Protein AF-A0A9P7JZF2-F1 (afdb_monomer_lite)

Secondary structure (DSSP, 8-state):
-------HHHHHHHHHHHHHHHHHTT--SPPP-PPP---SSSSHHHHHHHHHHHHHHHHTT---TTSS-SGGGSGGGS--SEEEEEESGGG-EEEEEE--HHHHHHHHHHHHHHHHHHHHHHHHTT-

Sequence (127 aa):
MDEEDCDDSKESQNIVQVVNNQQRDHVHHEAISVPSQRNPFINEGTYQQFSATLTEVIAEDITPCHCRLATDEWEGNEYPVFETISVGRRGSKGLHVSLGELIWFKRAKLRCQALVVLSYFLAAGRE

Structure (mmCIF, N/CA/C/O backbone):
data_AF-A0A9P7JZF2-F1
#
_entry.id   AF-A0A9P7JZF2-F1
#
loop_
_atom_site.group_PDB
_atom_site.id
_atom_site.type_symbol
_atom_site.label_atom_id
_atom_site.label_alt_id
_atom_site.label_comp_id
_atom_site.label_asym_id
_atom_site.label_entity_id
_atom_site.label_seq_id
_atom_site.pdbx_PDB_ins_code
_atom_site.Cartn_x
_atom_site.Cartn_y
_atom_site.Cartn_z
_atom_site.occupancy
_atom_site.B_iso_or_equiv
_atom_site.auth_seq_id
_atom_site.auth_comp_id
_atom_site.auth_asym_id
_atom_site.auth_atom_id
_atom_site.pdbx_PDB_model_num
ATOM 1 N N . MET A 1 1 ? 46.717 26.358 40.456 1.00 40.09 1 MET A N 1
ATOM 2 C CA . MET A 1 1 ? 46.127 25.956 39.166 1.00 40.09 1 MET A CA 1
ATOM 3 C C . MET A 1 1 ? 45.893 24.475 39.345 1.00 40.09 1 MET A C 1
ATOM 5 O O . MET A 1 1 ? 46.846 23.718 39.250 1.00 40.09 1 MET A O 1
ATOM 9 N N . ASP A 1 2 ? 44.701 24.124 39.815 1.00 45.62 2 ASP A N 1
ATOM 10 C CA . ASP A 1 2 ? 44.309 22.739 40.065 1.00 45.62 2 ASP A CA 1
ATOM 11 C C . ASP A 1 2 ? 43.615 22.261 38.789 1.00 45.62 2 ASP A C 1
ATOM 13 O O . ASP A 1 2 ? 42.571 22.792 38.413 1.00 45.62 2 ASP A O 1
ATOM 17 N N . GLU A 1 3 ? 44.270 21.363 38.056 1.00 55.12 3 GLU A N 1
ATOM 18 C CA . GLU A 1 3 ? 43.700 20.722 36.873 1.00 55.12 3 GLU A CA 1
ATOM 19 C C . GLU A 1 3 ? 42.787 19.583 37.342 1.00 55.12 3 GLU A C 1
ATOM 21 O O . GLU A 1 3 ? 43.254 18.497 37.686 1.00 55.12 3 GLU A O 1
ATOM 26 N N . GLU A 1 4 ? 41.480 19.845 37.409 1.00 53.91 4 GLU A N 1
ATOM 27 C CA . GLU A 1 4 ? 40.478 18.780 37.459 1.00 53.91 4 GLU A CA 1
ATOM 28 C C . GLU A 1 4 ? 40.416 18.104 36.082 1.00 53.91 4 GLU A C 1
ATOM 30 O O . GLU A 1 4 ? 39.899 18.654 35.109 1.00 53.91 4 GLU A O 1
ATOM 35 N N . ASP A 1 5 ? 40.991 16.906 36.012 1.00 53.66 5 ASP A N 1
ATOM 36 C CA . ASP A 1 5 ? 40.905 15.978 34.888 1.00 53.66 5 ASP A CA 1
ATOM 37 C C . ASP A 1 5 ? 39.465 15.433 34.809 1.00 53.66 5 ASP A C 1
ATOM 39 O O . ASP A 1 5 ? 39.084 14.504 35.528 1.00 53.66 5 ASP A O 1
ATOM 43 N N . CYS A 1 6 ? 38.623 16.077 33.994 1.00 52.84 6 CYS A N 1
ATOM 44 C CA . CYS A 1 6 ? 37.272 15.614 33.678 1.00 52.84 6 CYS A CA 1
ATOM 45 C C . CYS A 1 6 ? 37.342 14.295 32.894 1.00 52.84 6 CYS A C 1
ATOM 47 O O . CYS A 1 6 ? 37.356 14.275 31.663 1.00 52.84 6 CYS A O 1
ATOM 49 N N . ASP A 1 7 ? 37.359 13.184 33.625 1.00 57.78 7 ASP A N 1
ATOM 50 C CA . ASP A 1 7 ? 37.326 11.813 33.115 1.00 57.78 7 ASP A CA 1
ATOM 51 C C . ASP A 1 7 ? 35.934 11.409 32.575 1.00 57.78 7 ASP A C 1
ATOM 53 O O . ASP A 1 7 ? 35.266 10.499 33.069 1.00 57.78 7 ASP A O 1
ATOM 57 N N . ASP A 1 8 ? 35.514 12.090 31.508 1.00 58.81 8 ASP A N 1
ATOM 58 C CA . ASP A 1 8 ? 34.303 11.849 30.697 1.00 58.81 8 ASP A CA 1
ATOM 59 C C . ASP A 1 8 ? 34.297 10.449 30.029 1.00 58.81 8 ASP A C 1
ATOM 61 O O . ASP A 1 8 ? 33.270 9.893 29.620 1.00 58.81 8 ASP A O 1
ATOM 65 N N . SER A 1 9 ? 35.474 9.816 29.961 1.00 56.88 9 SER A N 1
ATOM 66 C CA . SER A 1 9 ? 35.673 8.520 29.312 1.00 56.88 9 SER A CA 1
ATOM 67 C C . SER A 1 9 ? 35.084 7.346 30.106 1.00 56.88 9 SER A C 1
ATOM 69 O O . SER A 1 9 ? 34.539 6.405 29.515 1.00 56.88 9 SER A O 1
ATOM 71 N N . LYS A 1 10 ? 35.144 7.395 31.445 1.00 55.47 10 LYS A N 1
ATOM 72 C CA . LYS A 1 10 ? 34.635 6.323 32.318 1.00 55.47 10 LYS A CA 1
ATOM 73 C C . LYS A 1 10 ? 33.119 6.365 32.475 1.00 55.47 10 LYS A C 1
ATOM 75 O O . LYS A 1 10 ? 32.491 5.308 32.571 1.00 55.47 10 LYS A O 1
ATOM 80 N N . GLU A 1 11 ? 32.524 7.555 32.449 1.00 58.38 11 GLU A N 1
ATOM 81 C CA . GLU A 1 11 ? 31.069 7.735 32.509 1.00 58.38 11 GLU A CA 1
ATOM 82 C C . GLU A 1 11 ? 30.390 7.149 31.262 1.00 58.38 11 GLU A C 1
ATOM 84 O 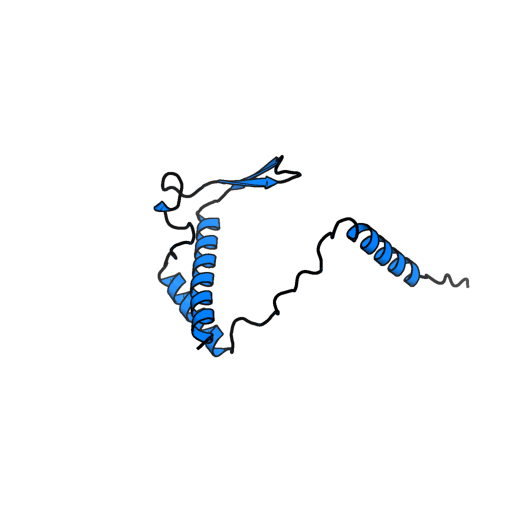O . GLU A 1 11 ? 29.453 6.353 31.365 1.00 58.38 11 GLU A O 1
ATOM 89 N N . SER A 1 12 ? 30.963 7.409 30.085 1.00 60.34 12 SER A N 1
ATOM 90 C CA . SER A 1 12 ? 30.503 6.851 28.809 1.00 60.34 12 SER A CA 1
ATOM 91 C C . SER A 1 12 ? 30.528 5.314 28.781 1.00 60.34 12 SER A C 1
ATOM 93 O O . SER A 1 12 ? 29.566 4.678 28.343 1.00 60.34 12 SER A O 1
ATOM 95 N N . GLN A 1 13 ? 31.595 4.684 29.287 1.00 60.78 13 GLN A N 1
ATOM 96 C CA . GLN A 1 13 ? 31.694 3.217 29.358 1.00 60.78 13 GLN A CA 1
ATOM 97 C C . GLN A 1 13 ? 30.684 2.603 30.339 1.00 60.78 13 GLN A C 1
ATOM 99 O O . GLN A 1 13 ? 30.147 1.521 30.077 1.00 60.78 13 GLN A O 1
ATOM 104 N N . ASN A 1 14 ? 30.389 3.303 31.437 1.00 71.69 14 ASN A N 1
ATOM 105 C CA . ASN A 1 14 ? 29.403 2.878 32.427 1.00 71.69 14 ASN A CA 1
ATOM 106 C C . ASN A 1 14 ? 27.986 2.863 31.831 1.00 71.69 14 ASN A C 1
ATOM 108 O O . ASN A 1 14 ? 27.272 1.869 31.960 1.00 71.69 14 ASN A O 1
ATOM 112 N N . ILE A 1 15 ? 27.619 3.901 31.071 1.00 70.88 15 ILE A N 1
ATOM 113 C CA . ILE A 1 15 ? 26.317 3.994 30.393 1.00 70.88 15 ILE A CA 1
ATOM 114 C C . ILE A 1 15 ? 26.127 2.838 29.402 1.00 70.88 15 ILE A C 1
ATOM 116 O O . ILE A 1 15 ? 25.082 2.186 29.408 1.00 70.88 15 ILE A O 1
ATOM 120 N N . VAL A 1 16 ? 27.143 2.519 28.590 1.00 73.88 16 VAL A N 1
ATOM 121 C CA . VAL A 1 16 ? 27.070 1.395 27.637 1.00 73.88 16 VAL A CA 1
ATOM 122 C C . VAL A 1 16 ? 26.879 0.055 28.353 1.00 73.88 16 VAL A C 1
ATOM 124 O O . VAL A 1 16 ? 26.108 -0.790 27.890 1.00 73.88 16 VAL A O 1
ATOM 127 N N . GLN A 1 17 ? 27.546 -0.159 29.490 1.00 73.44 17 GLN A N 1
ATOM 128 C CA . GLN A 1 17 ? 27.360 -1.373 30.288 1.00 73.44 17 GLN A CA 1
ATOM 129 C C . GLN A 1 17 ? 25.967 -1.451 30.919 1.00 73.44 17 GLN A C 1
ATOM 131 O O . GLN A 1 17 ? 25.354 -2.520 30.890 1.00 73.44 17 GLN A O 1
ATOM 136 N N . VAL A 1 18 ? 25.449 -0.338 31.444 1.00 75.19 18 VAL A N 1
ATOM 137 C CA . VAL A 1 18 ? 24.106 -0.266 32.037 1.00 75.19 18 VAL A CA 1
ATOM 138 C C . VAL A 1 18 ? 23.033 -0.550 30.984 1.00 75.19 18 VAL A C 1
ATOM 140 O O . VAL A 1 18 ? 22.173 -1.399 31.217 1.00 75.19 18 VAL A O 1
ATOM 143 N N . VAL A 1 19 ? 23.122 0.067 29.801 1.00 71.25 19 VAL A N 1
ATOM 144 C CA . VAL A 1 19 ? 22.187 -0.169 28.686 1.00 71.25 19 VAL A CA 1
ATOM 145 C C . VAL A 1 19 ? 22.246 -1.622 28.216 1.00 71.25 19 VAL A C 1
ATOM 147 O O . VAL A 1 19 ? 21.205 -2.263 28.079 1.00 71.25 19 VAL A O 1
ATOM 150 N N . ASN A 1 20 ? 23.445 -2.183 28.032 1.00 70.44 20 ASN A N 1
ATOM 151 C CA . ASN A 1 20 ? 23.595 -3.580 27.619 1.00 70.44 20 ASN A CA 1
ATOM 152 C C . ASN A 1 20 ? 23.008 -4.554 28.647 1.00 70.44 20 ASN A C 1
ATOM 154 O O . ASN A 1 20 ? 22.332 -5.510 28.271 1.00 70.44 20 ASN A O 1
ATOM 158 N N . ASN A 1 21 ? 23.242 -4.326 29.940 1.00 72.81 21 ASN A N 1
ATOM 159 C CA . ASN A 1 21 ? 22.697 -5.182 30.993 1.00 72.81 21 ASN A CA 1
ATOM 160 C C . ASN A 1 21 ? 21.168 -5.085 31.073 1.00 72.81 21 ASN A C 1
ATOM 162 O O . ASN A 1 21 ? 20.511 -6.110 31.199 1.00 72.81 21 ASN A O 1
ATOM 166 N N . GLN A 1 22 ? 20.596 -3.890 30.910 1.00 70.25 22 GLN A N 1
ATOM 167 C CA . GLN A 1 22 ? 19.142 -3.704 30.872 1.00 70.25 22 GLN A CA 1
ATOM 168 C C . GLN A 1 22 ? 18.488 -4.318 29.627 1.00 70.25 22 GLN A C 1
ATOM 170 O O . GLN A 1 22 ? 17.351 -4.782 29.694 1.00 70.25 22 GLN A O 1
ATOM 175 N N . GLN A 1 23 ? 19.172 -4.320 28.481 1.00 65.75 23 GLN A N 1
ATOM 176 C CA . GLN A 1 23 ? 18.633 -4.893 27.245 1.00 65.75 23 GLN A CA 1
ATOM 177 C C . GLN A 1 23 ? 18.745 -6.421 27.197 1.00 65.75 23 GLN A C 1
ATOM 179 O O . GLN A 1 23 ? 17.872 -7.066 26.620 1.00 65.75 23 GLN A O 1
ATOM 184 N N . ARG A 1 24 ? 19.759 -7.018 27.839 1.00 63.38 24 ARG A N 1
ATOM 185 C CA . ARG A 1 24 ? 19.948 -8.481 27.886 1.00 63.38 24 ARG A CA 1
ATOM 186 C C . ARG A 1 24 ? 18.747 -9.232 28.456 1.00 63.38 24 ARG A C 1
ATOM 188 O O . ARG A 1 24 ? 18.397 -10.279 27.923 1.00 63.38 24 ARG A O 1
ATOM 195 N N . ASP A 1 25 ? 18.088 -8.673 29.466 1.00 62.94 25 ASP A N 1
ATOM 196 C CA . ASP A 1 25 ? 16.905 -9.289 30.080 1.00 62.94 25 ASP A CA 1
ATOM 197 C C . ASP A 1 25 ? 15.647 -9.197 29.199 1.00 62.94 25 ASP A C 1
ATOM 199 O O . ASP A 1 25 ? 14.662 -9.879 29.465 1.00 62.94 25 ASP A O 1
ATOM 203 N N . HIS A 1 26 ? 15.664 -8.371 28.146 1.00 63.19 26 HIS A N 1
ATOM 204 C CA . HIS A 1 26 ? 14.505 -8.110 27.286 1.00 63.19 26 HIS A CA 1
ATOM 205 C C . HIS A 1 26 ? 14.672 -8.608 25.841 1.00 63.19 26 HIS A C 1
ATOM 207 O O . HIS A 1 26 ? 13.688 -8.680 25.103 1.00 63.19 26 HIS A O 1
ATOM 213 N N . VAL A 1 27 ? 15.888 -8.970 25.420 1.00 63.66 27 VAL A N 1
ATOM 214 C CA . VAL A 1 27 ? 16.187 -9.480 24.073 1.00 63.66 27 VAL A CA 1
ATOM 215 C C . VAL A 1 27 ? 16.428 -10.989 24.152 1.00 63.66 27 VAL A C 1
ATOM 217 O O . VAL A 1 27 ? 17.550 -11.459 24.299 1.00 63.66 27 VAL A O 1
ATOM 220 N N . HIS A 1 28 ? 15.345 -11.764 24.074 1.00 66.81 28 HIS A N 1
ATOM 221 C CA . HIS A 1 28 ? 15.382 -13.232 24.169 1.00 66.81 28 HIS A CA 1
ATOM 222 C C . HIS A 1 28 ? 15.537 -13.956 22.824 1.00 66.81 28 HIS A C 1
ATOM 224 O O . HIS A 1 28 ? 15.449 -15.183 22.786 1.00 66.81 28 HIS A O 1
ATOM 230 N N . HIS A 1 29 ? 15.714 -13.235 21.717 1.00 70.56 29 HIS A N 1
ATOM 231 C CA . HIS A 1 29 ? 15.850 -13.849 20.401 1.00 70.56 29 HIS A CA 1
ATOM 232 C C . HIS A 1 29 ? 17.281 -13.716 19.879 1.00 70.56 29 HIS A C 1
ATOM 234 O O . HIS A 1 29 ? 17.942 -12.695 20.074 1.00 70.56 29 HIS A O 1
ATOM 240 N N . GLU A 1 30 ? 17.744 -14.751 19.180 1.00 72.31 30 GLU A N 1
ATOM 241 C CA . GLU A 1 30 ? 18.940 -14.670 18.346 1.00 72.31 30 GLU A CA 1
ATOM 242 C C . GLU A 1 30 ? 18.803 -13.490 17.370 1.00 72.31 30 GLU A C 1
ATOM 244 O O . GLU A 1 30 ? 17.686 -13.105 17.000 1.00 72.31 30 GLU A O 1
ATOM 249 N N . ALA A 1 31 ? 19.920 -12.865 16.992 1.00 75.94 31 ALA A N 1
ATOM 250 C CA . ALA A 1 31 ? 19.896 -11.750 16.053 1.00 75.94 31 ALA A CA 1
ATOM 251 C C . ALA A 1 31 ? 19.135 -12.165 14.784 1.00 75.94 31 ALA A C 1
ATOM 253 O O . ALA A 1 31 ? 19.521 -13.104 14.089 1.00 75.94 31 ALA A O 1
ATOM 254 N N . ILE A 1 32 ? 18.028 -11.477 14.496 1.00 74.94 32 ILE A N 1
ATOM 255 C CA . ILE A 1 32 ? 17.240 -11.753 13.297 1.00 74.94 32 ILE A CA 1
ATOM 256 C C . ILE A 1 32 ? 18.105 -11.353 12.106 1.00 74.94 32 ILE A C 1
ATOM 258 O O . ILE A 1 32 ? 18.585 -10.220 12.045 1.00 74.94 32 ILE A O 1
ATOM 262 N N . SER A 1 33 ? 18.307 -12.284 11.171 1.00 78.00 33 SER A N 1
ATOM 263 C CA . SER A 1 33 ? 18.999 -11.996 9.917 1.00 78.00 33 SER A CA 1
ATOM 264 C C . SER A 1 33 ? 18.291 -10.836 9.229 1.00 78.00 33 SER A C 1
ATOM 266 O O . SER A 1 33 ? 17.139 -10.953 8.803 1.00 78.00 33 SER A O 1
ATOM 268 N N . VAL A 1 34 ? 18.962 -9.686 9.187 1.00 76.06 34 VAL A N 1
ATOM 269 C CA . VAL A 1 34 ? 18.423 -8.502 8.532 1.00 76.06 34 VAL A CA 1
ATOM 270 C C . VAL A 1 34 ? 18.402 -8.808 7.037 1.00 76.06 34 VAL A C 1
ATOM 272 O O . VAL A 1 34 ? 19.451 -9.161 6.486 1.00 76.06 34 VAL A O 1
ATOM 275 N N . PRO A 1 35 ? 17.247 -8.690 6.359 1.00 73.50 35 PRO A N 1
ATOM 276 C CA . PRO A 1 35 ? 17.207 -8.786 4.910 1.00 73.50 35 PRO A CA 1
ATOM 277 C C . PRO A 1 35 ? 18.251 -7.843 4.319 1.00 73.50 35 PRO A C 1
ATOM 279 O O . PRO A 1 35 ? 18.368 -6.697 4.758 1.00 73.50 35 PRO A O 1
ATOM 282 N N . SER A 1 36 ? 19.022 -8.312 3.336 1.00 72.00 36 SER A N 1
ATOM 283 C CA . SER A 1 36 ? 19.979 -7.449 2.646 1.00 72.00 36 SER A CA 1
ATOM 284 C C . SER A 1 36 ? 19.253 -6.176 2.205 1.00 72.00 36 SER A C 1
ATOM 286 O O . SER A 1 36 ? 18.233 -6.290 1.523 1.00 72.00 36 SER A O 1
ATOM 288 N N . GLN A 1 37 ? 19.754 -4.992 2.580 1.00 65.06 37 GLN A N 1
ATOM 289 C CA . GLN A 1 37 ? 19.225 -3.675 2.180 1.00 65.06 37 GLN A CA 1
ATOM 290 C C . GLN A 1 37 ? 19.449 -3.409 0.681 1.00 65.06 37 GLN A C 1
ATOM 292 O O . GLN A 1 37 ? 19.942 -2.361 0.269 1.00 65.06 37 GLN A O 1
ATOM 297 N N . ARG A 1 38 ? 19.159 -4.393 -0.164 1.00 75.75 38 ARG A N 1
ATOM 298 C CA . ARG A 1 38 ? 19.342 -4.284 -1.595 1.00 75.75 38 ARG A CA 1
ATOM 299 C C . ARG A 1 38 ? 18.142 -3.541 -2.152 1.00 75.75 38 ARG A C 1
ATOM 301 O O . ARG A 1 38 ? 16.999 -3.899 -1.873 1.00 75.75 38 ARG A O 1
ATOM 308 N N . ASN A 1 39 ? 18.429 -2.501 -2.924 1.00 83.38 39 ASN A N 1
ATOM 30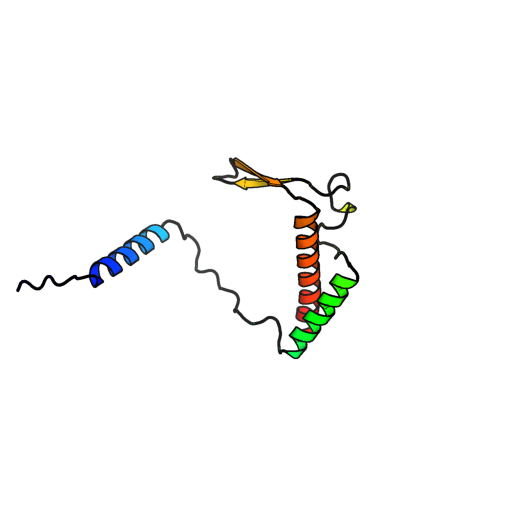9 C CA . ASN A 1 39 ? 17.420 -1.821 -3.716 1.00 83.38 39 ASN A CA 1
ATOM 310 C C . ASN A 1 39 ? 16.644 -2.880 -4.535 1.00 83.38 39 ASN A C 1
ATOM 312 O O . ASN A 1 39 ? 17.294 -3.696 -5.198 1.00 83.38 39 ASN A O 1
ATOM 316 N N . PRO A 1 40 ? 15.297 -2.917 -4.469 1.00 83.81 40 PRO A N 1
ATOM 317 C CA . PRO A 1 40 ? 14.502 -3.873 -5.239 1.00 83.81 40 PRO A CA 1
ATOM 318 C C . PRO A 1 40 ? 14.614 -3.664 -6.757 1.00 83.81 40 PRO A C 1
ATOM 320 O O . PRO A 1 40 ? 14.279 -4.567 -7.519 1.00 83.81 40 PRO A O 1
ATOM 323 N N . PHE A 1 41 ? 15.092 -2.501 -7.205 1.00 87.75 41 PHE A N 1
ATOM 324 C CA . PHE A 1 41 ? 15.310 -2.193 -8.613 1.00 87.75 41 PHE A CA 1
ATOM 325 C C . PHE A 1 41 ? 16.743 -2.537 -9.030 1.00 87.75 41 PHE A C 1
ATOM 327 O O . PHE A 1 41 ? 17.713 -2.120 -8.397 1.00 87.75 41 PHE A O 1
ATOM 334 N N . ILE A 1 42 ? 16.871 -3.288 -10.128 1.00 85.31 42 ILE A N 1
ATOM 335 C CA . ILE A 1 42 ? 18.163 -3.731 -10.681 1.00 85.31 42 ILE A CA 1
ATOM 336 C C . ILE A 1 42 ? 18.974 -2.532 -11.194 1.00 85.31 42 ILE A C 1
ATOM 338 O O . ILE A 1 42 ? 20.196 -2.495 -11.063 1.00 85.31 42 ILE A O 1
ATOM 342 N N . ASN A 1 43 ? 18.289 -1.554 -11.785 1.00 89.19 43 ASN A N 1
ATOM 343 C CA . ASN A 1 43 ? 18.862 -0.321 -12.306 1.00 89.19 43 ASN A CA 1
ATOM 344 C C . ASN A 1 43 ? 17.813 0.804 -12.304 1.00 89.19 43 ASN A C 1
ATOM 346 O O . ASN A 1 43 ? 16.631 0.580 -12.030 1.00 89.19 43 ASN A O 1
ATOM 350 N N . GLU A 1 44 ? 18.258 2.012 -12.651 1.00 91.38 44 GLU A N 1
ATOM 351 C CA . GLU A 1 44 ? 17.403 3.199 -12.743 1.00 91.38 44 GLU A CA 1
ATOM 352 C C . GLU A 1 44 ? 16.259 3.030 -13.756 1.00 91.38 44 GLU A C 1
ATOM 354 O O . GLU A 1 44 ? 15.149 3.489 -13.515 1.00 91.38 44 GLU A O 1
ATOM 359 N N . GLY A 1 45 ? 16.482 2.311 -14.860 1.00 91.69 45 GLY A N 1
ATOM 360 C CA . GLY A 1 45 ? 15.446 2.055 -15.864 1.00 91.69 45 GLY A CA 1
ATOM 361 C C . GLY A 1 45 ? 14.250 1.291 -15.293 1.00 91.69 45 GLY A C 1
ATOM 362 O O . GLY A 1 45 ? 13.107 1.683 -15.514 1.00 91.69 45 GLY A O 1
ATOM 363 N N . THR A 1 46 ? 14.498 0.246 -14.498 1.00 90.38 46 THR A N 1
ATOM 364 C CA . THR A 1 46 ? 13.434 -0.521 -13.828 1.00 90.38 46 THR A CA 1
ATOM 365 C C . THR A 1 46 ? 12.691 0.327 -12.796 1.00 90.38 46 THR A C 1
ATOM 367 O O . THR A 1 46 ? 11.473 0.214 -12.671 1.00 90.38 46 THR A O 1
ATOM 370 N N . TYR A 1 47 ? 13.396 1.212 -12.085 1.00 92.69 47 TYR A N 1
ATOM 371 C CA . TYR A 1 47 ? 12.757 2.157 -11.169 1.00 92.69 47 TYR A CA 1
ATOM 372 C C . TYR A 1 47 ? 11.840 3.143 -11.908 1.00 92.69 47 TYR A C 1
ATOM 374 O O . TYR A 1 47 ? 10.700 3.353 -11.495 1.00 92.69 47 TYR A O 1
ATOM 382 N N . GLN A 1 48 ? 12.297 3.701 -13.032 1.00 95.25 48 GLN A N 1
ATOM 383 C CA . GLN A 1 48 ? 11.493 4.611 -13.851 1.00 95.25 48 GLN A CA 1
ATOM 384 C C . GLN A 1 48 ? 10.249 3.918 -14.418 1.00 95.25 48 GLN A C 1
ATOM 386 O O . GLN A 1 48 ? 9.160 4.487 -14.381 1.00 95.25 48 GLN A O 1
ATOM 391 N N . GLN A 1 49 ? 10.380 2.666 -14.867 1.00 93.94 49 GLN A N 1
ATOM 392 C CA . GLN A 1 49 ? 9.240 1.864 -15.317 1.00 93.94 49 GLN A CA 1
ATOM 393 C C . GLN A 1 49 ? 8.233 1.608 -14.188 1.00 93.94 49 GLN A C 1
ATOM 395 O O . GLN A 1 49 ? 7.033 1.784 -14.396 1.00 93.94 49 GLN A O 1
ATOM 400 N N . PHE A 1 50 ? 8.702 1.250 -12.988 1.00 95.06 50 PHE A N 1
ATOM 401 C CA . PHE A 1 50 ? 7.849 1.113 -11.8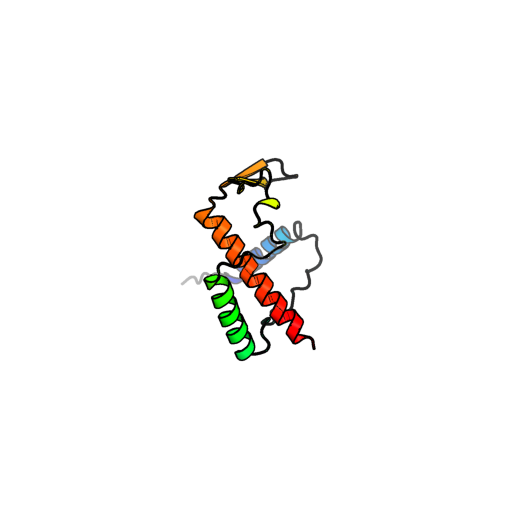06 1.00 95.06 50 PHE A CA 1
ATOM 402 C C . PHE A 1 50 ? 7.110 2.417 -11.489 1.00 95.06 50 PHE A C 1
ATOM 404 O O . PHE A 1 50 ? 5.897 2.403 -11.295 1.00 95.06 50 PHE A O 1
ATOM 411 N N . SER A 1 51 ? 7.829 3.541 -11.471 1.00 96.06 51 SER A N 1
ATOM 412 C CA . SER A 1 51 ? 7.273 4.860 -11.156 1.00 96.06 51 SER A CA 1
ATOM 413 C C . SER A 1 51 ? 6.205 5.289 -12.169 1.00 96.06 51 SER A C 1
ATOM 415 O O . SER A 1 51 ? 5.125 5.741 -11.782 1.00 96.06 51 SER A O 1
ATOM 417 N N . ALA A 1 52 ? 6.467 5.087 -13.465 1.00 96.81 52 ALA A N 1
ATOM 418 C CA . ALA A 1 52 ? 5.512 5.366 -14.535 1.00 96.81 52 ALA A CA 1
ATOM 419 C C . ALA A 1 52 ? 4.259 4.486 -14.417 1.00 96.81 52 ALA A C 1
ATOM 421 O O . ALA A 1 52 ? 3.148 5.007 -14.369 1.00 96.81 52 ALA A O 1
ATOM 422 N N . THR A 1 53 ? 4.443 3.174 -14.246 1.00 96.44 53 THR A N 1
ATOM 423 C CA . THR A 1 53 ? 3.330 2.220 -14.098 1.00 96.44 53 THR A CA 1
ATOM 424 C C . THR A 1 53 ? 2.486 2.539 -12.862 1.00 96.44 53 THR A C 1
ATOM 426 O O . THR A 1 53 ? 1.262 2.538 -12.922 1.00 96.44 53 THR A O 1
ATOM 429 N N . LEU A 1 54 ? 3.118 2.855 -11.726 1.00 96.81 54 LEU A N 1
ATOM 430 C CA . LEU A 1 54 ? 2.399 3.251 -10.517 1.00 96.81 54 LEU A CA 1
ATOM 431 C C . LEU A 1 54 ? 1.605 4.545 -10.739 1.00 96.81 54 LEU A C 1
ATOM 433 O O . LEU A 1 54 ? 0.474 4.652 -10.272 1.00 96.81 54 LEU A O 1
ATOM 437 N N . THR A 1 55 ? 2.169 5.510 -11.465 1.00 97.75 55 THR A N 1
ATOM 438 C CA . THR A 1 55 ? 1.474 6.759 -11.804 1.00 97.75 55 THR A CA 1
ATOM 439 C C . THR A 1 55 ? 0.225 6.493 -12.646 1.00 97.75 55 THR A C 1
ATOM 441 O O . THR A 1 55 ? -0.825 7.062 -12.356 1.00 97.75 55 THR A O 1
ATOM 444 N N . GLU A 1 56 ? 0.309 5.598 -13.631 1.00 97.56 56 GLU A N 1
ATOM 445 C CA . GLU A 1 56 ? -0.834 5.172 -14.452 1.00 97.56 56 GLU A CA 1
ATOM 446 C C . GLU A 1 56 ? -1.909 4.476 -13.605 1.00 97.56 56 GLU A C 1
ATOM 448 O O . GLU A 1 56 ? -3.068 4.880 -13.629 1.00 97.56 56 GLU A O 1
ATOM 453 N N . VAL A 1 57 ? -1.521 3.516 -12.760 1.00 96.19 57 VAL A N 1
ATOM 454 C CA . VAL A 1 57 ? -2.433 2.798 -11.848 1.00 96.19 57 VAL A CA 1
ATOM 455 C C . VAL A 1 57 ? -3.164 3.751 -10.893 1.00 96.19 57 VAL A C 1
ATOM 457 O O . VAL A 1 57 ? -4.350 3.562 -10.608 1.00 96.19 57 VAL A O 1
ATOM 460 N N . ILE A 1 58 ? -2.469 4.777 -10.389 1.00 96.19 58 ILE A N 1
ATOM 461 C CA . ILE A 1 58 ? -3.066 5.824 -9.550 1.00 96.19 58 ILE A CA 1
ATOM 462 C C . ILE A 1 58 ? -4.042 6.674 -10.368 1.00 96.19 58 ILE A C 1
ATOM 464 O O . ILE A 1 58 ? -5.140 6.956 -9.891 1.00 96.19 58 ILE A O 1
ATOM 468 N N . ALA A 1 59 ? -3.656 7.087 -11.578 1.00 96.81 59 ALA A N 1
ATOM 469 C CA . ALA A 1 59 ? -4.478 7.929 -12.446 1.00 96.81 59 ALA A CA 1
ATOM 470 C C . ALA A 1 59 ? -5.768 7.227 -12.900 1.00 96.81 59 ALA A C 1
ATOM 472 O O . ALA A 1 59 ? -6.813 7.867 -12.992 1.00 96.81 59 ALA A O 1
ATOM 473 N N . GLU A 1 60 ? -5.706 5.916 -13.128 1.00 96.25 60 GLU A N 1
ATOM 474 C CA . GLU A 1 60 ? -6.856 5.075 -13.476 1.00 96.25 60 GLU A CA 1
ATOM 475 C C . GLU A 1 60 ? -7.715 4.676 -12.262 1.00 96.25 60 GLU A C 1
ATOM 477 O O . GLU A 1 60 ? -8.728 3.997 -12.413 1.00 96.25 60 GLU A O 1
ATOM 482 N N . ASP A 1 61 ? -7.328 5.097 -11.053 1.00 93.12 61 ASP A N 1
ATOM 483 C CA . ASP A 1 61 ? -8.005 4.787 -9.792 1.00 93.12 61 ASP A CA 1
ATOM 484 C C . ASP A 1 61 ? -8.252 3.276 -9.585 1.00 93.12 61 ASP A C 1
ATOM 486 O O . ASP A 1 61 ? -9.246 2.852 -8.991 1.00 93.12 61 ASP A O 1
ATOM 490 N N . ILE A 1 62 ? -7.318 2.431 -10.033 1.00 91.25 62 ILE A N 1
ATOM 491 C CA . ILE A 1 62 ? -7.445 0.971 -9.930 1.00 91.25 62 ILE A CA 1
ATOM 492 C C . ILE A 1 62 ? -7.431 0.552 -8.458 1.00 91.25 62 ILE A C 1
ATOM 494 O O . ILE A 1 62 ? -6.492 0.867 -7.726 1.00 91.25 62 ILE A O 1
ATOM 498 N N . THR A 1 63 ? -8.435 -0.203 -8.013 1.00 90.12 63 THR A N 1
ATOM 499 C CA . THR A 1 63 ? -8.442 -0.834 -6.683 1.00 90.12 63 THR A CA 1
ATOM 500 C C . THR A 1 63 ? -7.901 -2.260 -6.792 1.00 90.12 63 THR A C 1
ATOM 502 O O . THR A 1 63 ? -8.552 -3.101 -7.413 1.00 90.12 63 THR A O 1
ATOM 505 N N . PRO A 1 64 ? -6.730 -2.567 -6.207 1.00 89.19 64 PRO A N 1
ATOM 506 C CA . PRO A 1 64 ? -6.180 -3.916 -6.264 1.00 89.19 64 PRO A CA 1
ATOM 507 C C . PRO A 1 64 ? -7.038 -4.919 -5.485 1.00 89.19 64 PRO A C 1
ATOM 509 O O . PRO A 1 64 ? -7.485 -4.631 -4.372 1.00 89.19 64 PRO A O 1
ATOM 512 N N . CYS A 1 65 ? -7.226 -6.113 -6.049 1.00 85.06 65 CYS A N 1
ATOM 513 C CA . CYS A 1 65 ? -7.897 -7.221 -5.374 1.00 85.06 65 CYS A CA 1
ATOM 514 C C . CYS A 1 65 ? -7.032 -7.819 -4.250 1.00 85.06 65 CYS A C 1
ATOM 516 O O . CYS A 1 65 ? -5.819 -7.601 -4.186 1.00 85.06 65 CYS A O 1
ATOM 518 N N . HIS A 1 66 ? -7.670 -8.582 -3.356 1.00 82.00 66 HIS A N 1
ATOM 519 C CA . HIS A 1 66 ? -7.019 -9.301 -2.249 1.00 82.00 66 HIS A CA 1
ATOM 520 C C . HIS A 1 66 ? -6.285 -8.395 -1.247 1.00 82.00 66 HIS A C 1
ATOM 522 O O . HIS A 1 66 ? -5.395 -8.837 -0.518 1.00 82.00 66 HIS A O 1
ATOM 528 N N . CYS A 1 67 ? -6.665 -7.119 -1.210 1.00 85.12 67 CYS A N 1
ATOM 529 C CA . CYS A 1 67 ? -6.082 -6.102 -0.346 1.00 85.12 67 CYS A CA 1
ATOM 530 C C . CYS A 1 67 ? -7.019 -5.669 0.790 1.00 85.12 67 CYS A C 1
ATOM 532 O O . CYS A 1 67 ? -6.647 -4.783 1.558 1.00 85.12 67 CYS A O 1
ATOM 534 N N . ARG A 1 68 ? -8.206 -6.285 0.922 1.00 85.75 68 ARG A N 1
ATOM 535 C CA . ARG A 1 68 ? -9.257 -5.872 1.872 1.00 85.75 68 ARG A CA 1
ATOM 536 C C . ARG A 1 68 ? -9.714 -4.429 1.648 1.00 85.75 68 ARG A C 1
ATOM 538 O O . ARG A 1 68 ? -9.968 -3.686 2.595 1.00 85.75 68 ARG A O 1
ATOM 545 N N . LEU A 1 69 ? -9.773 -4.034 0.381 1.00 86.50 69 LEU A N 1
ATOM 546 C CA . LEU A 1 69 ? -10.158 -2.693 -0.069 1.00 86.50 69 LEU A CA 1
ATOM 547 C C . LEU A 1 69 ? -11.463 -2.694 -0.862 1.00 86.50 69 LEU A C 1
ATOM 549 O O . LEU A 1 69 ? -11.975 -1.617 -1.160 1.00 86.50 69 LEU A O 1
ATOM 553 N N . ALA A 1 70 ? -11.965 -3.869 -1.240 1.00 84.44 70 ALA A N 1
ATOM 554 C CA . ALA A 1 70 ? -13.236 -3.982 -1.922 1.00 84.44 70 ALA A CA 1
ATOM 555 C C . ALA A 1 70 ? -14.383 -4.022 -0.903 1.00 84.44 70 ALA A C 1
ATOM 557 O O . ALA A 1 70 ? -14.224 -4.500 0.221 1.00 84.44 70 ALA A O 1
ATOM 558 N N . THR A 1 71 ? -15.540 -3.490 -1.293 1.00 82.88 71 THR A N 1
AT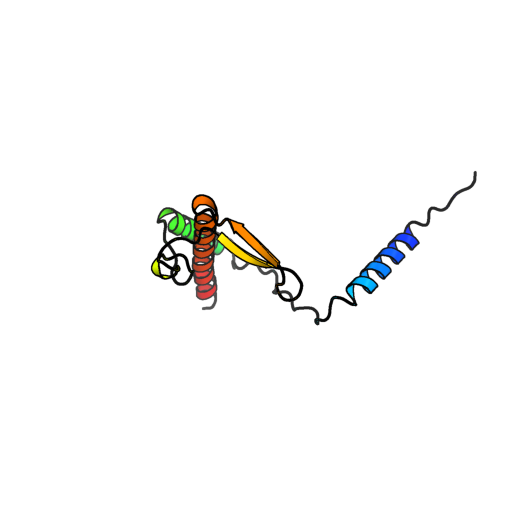OM 559 C CA . THR A 1 71 ? -16.705 -3.374 -0.408 1.00 82.88 71 THR A CA 1
ATOM 560 C C . THR A 1 71 ? -17.204 -4.734 0.067 1.00 82.88 71 THR A C 1
ATOM 562 O O . THR A 1 71 ? -17.613 -4.856 1.211 1.00 82.88 71 THR A O 1
ATOM 565 N N . ASP A 1 72 ? -17.107 -5.769 -0.763 1.00 82.50 72 ASP A N 1
ATOM 566 C CA . ASP A 1 72 ? -17.463 -7.152 -0.432 1.00 82.50 72 ASP A CA 1
ATOM 567 C C . ASP A 1 72 ? -16.495 -7.824 0.560 1.00 82.50 72 ASP A C 1
ATOM 569 O O . ASP A 1 72 ? -16.827 -8.849 1.154 1.00 82.50 72 ASP A O 1
ATOM 573 N N . GLU A 1 73 ? -15.311 -7.244 0.779 1.00 82.06 73 GLU A N 1
ATOM 574 C CA . GLU A 1 73 ? -14.349 -7.695 1.792 1.00 82.06 73 GLU A CA 1
ATOM 575 C C . GLU A 1 73 ? -14.605 -7.061 3.176 1.00 82.06 73 GLU A C 1
ATOM 577 O O . GLU A 1 73 ? -13.930 -7.417 4.155 1.00 82.06 73 GLU A O 1
ATOM 582 N N . TRP A 1 74 ? -15.550 -6.116 3.271 1.00 86.69 74 TRP A N 1
ATOM 583 C CA . TRP A 1 74 ? -15.889 -5.401 4.501 1.00 86.69 74 TRP A CA 1
ATOM 584 C C . TRP A 1 74 ? -17.149 -5.947 5.169 1.00 86.69 74 TRP A C 1
ATOM 586 O O . TRP A 1 74 ? -18.114 -6.361 4.529 1.00 86.69 74 TRP A O 1
ATOM 596 N N . GLU A 1 75 ? -17.155 -5.923 6.501 1.00 82.81 75 GLU A N 1
ATOM 597 C CA . GLU A 1 75 ? -18.328 -6.315 7.275 1.00 82.81 75 GLU A CA 1
ATOM 598 C C . GLU A 1 75 ? -19.481 -5.340 6.999 1.00 82.81 75 GLU A C 1
ATOM 600 O O . GLU A 1 75 ? -19.327 -4.127 7.117 1.00 82.81 75 GLU A O 1
ATOM 605 N N . GLY A 1 76 ? -20.634 -5.867 6.582 1.00 85.12 76 GLY A N 1
ATOM 606 C CA . GLY A 1 76 ? -21.791 -5.042 6.224 1.00 85.12 76 GLY A CA 1
ATOM 607 C C . GLY A 1 76 ? -21.658 -4.278 4.901 1.00 85.12 76 GLY A C 1
ATOM 608 O O . GLY A 1 76 ? -22.526 -3.465 4.605 1.00 85.12 76 GLY A O 1
ATOM 609 N N . ASN A 1 77 ? -20.631 -4.559 4.089 1.00 85.69 77 ASN A N 1
ATOM 610 C CA . ASN A 1 77 ? -20.328 -3.863 2.833 1.00 85.69 77 ASN A CA 1
ATOM 611 C C . ASN A 1 77 ? -20.021 -2.359 2.979 1.00 85.69 77 ASN A C 1
ATOM 613 O O . ASN A 1 77 ? -20.149 -1.602 2.015 1.00 85.69 77 ASN A O 1
ATOM 617 N N . GLU A 1 78 ? -19.602 -1.923 4.169 1.00 84.81 78 GLU A N 1
ATOM 618 C CA . GLU A 1 78 ? -19.301 -0.523 4.479 1.00 84.81 78 GLU A CA 1
ATOM 619 C C . GLU A 1 78 ? -17.871 -0.363 4.999 1.00 84.81 78 GLU A C 1
ATOM 621 O O . GLU A 1 78 ? -17.319 -1.250 5.651 1.00 84.81 78 GLU A O 1
ATOM 626 N N . TYR A 1 79 ? -17.250 0.782 4.707 1.00 86.06 79 TYR A N 1
ATOM 627 C CA . TYR A 1 79 ? -15.883 1.046 5.142 1.00 86.06 79 TYR A CA 1
ATOM 628 C C . TYR A 1 79 ? -15.813 1.131 6.679 1.00 86.06 79 TYR A C 1
ATOM 630 O O . TYR A 1 79 ? -16.588 1.876 7.288 1.00 86.06 79 TYR A O 1
ATOM 638 N N . PRO A 1 80 ? -14.877 0.422 7.340 1.00 87.12 80 PRO A N 1
ATOM 639 C CA . PRO A 1 80 ? -14.773 0.452 8.792 1.00 87.12 80 PRO A CA 1
ATOM 640 C C . PRO A 1 80 ? -14.350 1.843 9.271 1.00 87.12 80 PRO A C 1
ATOM 642 O O . PRO A 1 80 ? -13.307 2.358 8.884 1.00 87.12 80 PRO A O 1
ATOM 645 N N . VAL A 1 81 ? -15.142 2.444 10.160 1.00 87.44 81 VAL A N 1
ATOM 646 C CA . VAL A 1 81 ? -14.897 3.807 10.676 1.00 87.44 81 VAL A CA 1
ATOM 647 C C . VAL A 1 81 ? -13.902 3.813 11.844 1.00 87.44 81 VAL A C 1
ATOM 649 O O . VAL A 1 81 ? -13.297 4.841 12.162 1.00 87.44 81 VAL A O 1
ATOM 652 N N . PHE A 1 82 ? -13.701 2.661 12.487 1.00 87.94 82 PHE A N 1
ATOM 653 C CA . PHE A 1 82 ? -12.785 2.495 13.609 1.00 87.94 82 PHE A CA 1
ATOM 654 C C . PHE A 1 82 ? -12.130 1.117 13.591 1.00 87.94 82 PHE A C 1
ATOM 656 O O . PHE A 1 82 ? -12.739 0.135 13.177 1.00 87.94 82 PHE A O 1
ATOM 663 N N . GLU A 1 83 ? -10.915 1.050 14.121 1.00 88.44 83 GLU A N 1
ATOM 664 C CA . GLU A 1 83 ? -10.212 -0.196 14.407 1.00 88.44 83 GLU A CA 1
ATOM 665 C C . GLU A 1 83 ? -9.731 -0.197 15.857 1.00 88.44 83 GLU A C 1
ATOM 667 O O . GLU A 1 83 ? -9.276 0.824 16.382 1.00 88.44 83 GLU A O 1
ATOM 672 N N . THR A 1 84 ? -9.848 -1.344 16.526 1.00 90.75 84 THR A N 1
ATOM 673 C CA . THR A 1 84 ? -9.379 -1.512 17.902 1.00 90.75 84 THR A CA 1
ATOM 674 C C . THR A 1 84 ? -8.090 -2.313 17.910 1.00 90.75 84 THR A C 1
ATOM 676 O O . THR A 1 84 ? -8.089 -3.519 17.682 1.00 90.75 84 THR A O 1
ATOM 679 N N . ILE A 1 85 ? -6.988 -1.646 18.240 1.00 91.38 85 ILE A N 1
ATOM 680 C CA . ILE A 1 85 ? -5.688 -2.288 18.414 1.00 91.38 85 ILE A CA 1
ATOM 681 C C . ILE A 1 85 ? -5.568 -2.731 19.871 1.00 91.38 85 ILE A C 1
ATOM 683 O O . ILE A 1 85 ? -5.600 -1.908 20.789 1.00 91.38 85 ILE A O 1
ATOM 687 N N . SER A 1 86 ? -5.415 -4.031 20.104 1.00 92.62 86 SER A N 1
ATOM 688 C CA . SER A 1 86 ? -5.155 -4.556 21.445 1.00 92.62 86 SER A CA 1
ATOM 689 C C . SER A 1 86 ? -3.749 -4.165 21.908 1.00 92.62 86 SER A C 1
ATOM 691 O O . SER A 1 86 ? -2.754 -4.492 21.266 1.00 92.62 86 SER A O 1
ATOM 693 N N . VAL A 1 87 ? -3.656 -3.486 23.049 1.00 90.62 87 VAL A N 1
ATOM 694 C CA . VAL A 1 87 ? -2.403 -3.018 23.653 1.00 90.62 87 VAL A CA 1
ATOM 695 C C . VAL A 1 87 ? -2.258 -3.515 25.094 1.00 90.62 87 VAL A C 1
ATOM 697 O O . VAL A 1 87 ? -3.227 -3.852 25.776 1.00 90.62 87 VAL A O 1
ATOM 700 N N . GLY A 1 88 ? -1.016 -3.561 25.578 1.00 89.38 88 GLY A N 1
ATOM 701 C CA . GLY A 1 88 ? -0.682 -4.031 26.924 1.00 89.38 88 GLY A CA 1
ATOM 702 C C . GLY A 1 88 ? -0.515 -5.551 27.037 1.00 89.38 88 GLY A C 1
ATOM 703 O O . GLY A 1 88 ? -0.649 -6.305 26.071 1.00 89.38 88 GLY A O 1
ATOM 704 N N . ARG A 1 89 ? -0.182 -6.018 28.248 1.00 86.81 89 ARG A N 1
ATOM 705 C CA . ARG A 1 89 ? 0.085 -7.439 28.515 1.00 86.81 89 ARG A CA 1
ATOM 706 C C . ARG A 1 89 ? -1.163 -8.266 28.193 1.00 86.81 89 ARG A C 1
ATOM 708 O O . ARG A 1 89 ? -2.194 -8.076 28.832 1.00 86.81 89 ARG A O 1
ATOM 715 N N . ARG A 1 90 ? -1.043 -9.188 27.229 1.00 84.62 90 ARG A N 1
ATOM 716 C CA . ARG A 1 90 ? -2.140 -10.041 26.726 1.00 84.62 90 ARG A CA 1
ATOM 717 C C . ARG A 1 90 ? -3.332 -9.267 26.130 1.00 84.62 90 ARG A C 1
ATOM 719 O O . ARG A 1 90 ? -4.443 -9.778 26.154 1.00 84.62 90 ARG A O 1
ATOM 726 N N . GLY A 1 91 ? -3.119 -8.051 25.617 1.00 84.12 91 GLY A N 1
ATOM 727 C CA . GLY A 1 91 ? -4.192 -7.261 24.998 1.00 84.12 91 GLY A CA 1
ATOM 728 C C . GLY A 1 91 ? -5.226 -6.731 25.996 1.00 84.12 91 GLY A C 1
ATOM 729 O O . GLY A 1 91 ? -6.390 -6.568 25.653 1.00 84.12 91 GLY A O 1
ATOM 730 N N . SER A 1 92 ? -4.814 -6.483 27.243 1.00 85.88 92 SER A N 1
ATOM 731 C CA . SER A 1 92 ? -5.702 -6.049 28.331 1.00 85.88 92 SER A CA 1
ATOM 732 C C . SER A 1 92 ? -6.329 -4.665 28.141 1.00 85.88 92 SER A C 1
ATOM 734 O O . SER A 1 92 ? -7.215 -4.287 28.905 1.00 85.88 92 SER A O 1
ATOM 736 N N . LYS A 1 93 ? -5.873 -3.893 27.154 1.00 91.25 93 LYS A N 1
ATOM 737 C CA . LYS A 1 93 ? -6.409 -2.578 26.804 1.00 91.25 93 LYS A CA 1
ATOM 738 C C . LYS A 1 93 ? -6.676 -2.518 25.302 1.00 91.25 93 LYS A C 1
ATOM 740 O O . LYS A 1 93 ? -5.977 -3.157 24.523 1.00 91.25 93 LYS A O 1
ATOM 745 N N . GLY A 1 94 ? -7.660 -1.725 24.898 1.00 90.06 94 GLY A N 1
ATOM 746 C CA . GLY A 1 94 ? -7.943 -1.432 23.494 1.00 90.06 94 GLY A CA 1
ATOM 747 C C . GLY A 1 94 ? -7.611 0.018 23.173 1.00 90.06 94 GLY A C 1
ATOM 748 O O . GLY A 1 94 ? -8.042 0.923 23.886 1.00 90.06 94 GLY A O 1
ATOM 749 N N . LEU A 1 95 ? -6.849 0.241 22.107 1.00 92.00 95 LEU A N 1
ATOM 750 C CA . LEU A 1 95 ? -6.688 1.546 21.485 1.00 92.00 95 LEU A CA 1
ATOM 751 C C . LEU A 1 95 ? -7.675 1.643 20.323 1.00 92.00 95 LEU A C 1
ATOM 753 O O . LEU A 1 95 ? -7.536 0.921 19.340 1.00 92.00 95 LEU A O 1
ATOM 757 N N . HIS A 1 96 ? -8.654 2.536 20.431 1.00 91.00 96 HIS A N 1
ATOM 758 C CA . HIS A 1 96 ? -9.574 2.826 19.336 1.00 91.00 96 HIS A CA 1
ATOM 759 C C . HIS A 1 96 ? -8.962 3.872 18.408 1.00 91.00 96 HIS A C 1
ATOM 761 O O . HIS A 1 96 ? -8.718 5.010 18.810 1.00 91.00 96 HIS A O 1
ATOM 767 N N . VAL A 1 97 ? -8.721 3.480 17.163 1.00 89.31 97 VAL A N 1
ATOM 768 C CA . VAL A 1 97 ? -8.192 4.338 16.108 1.00 89.31 97 VAL A CA 1
ATOM 769 C C . VAL A 1 97 ? -9.328 4.664 15.151 1.00 89.31 97 VAL A C 1
ATOM 771 O O . VAL A 1 97 ? -9.988 3.762 14.647 1.00 89.31 97 VAL A O 1
ATOM 774 N N . SER A 1 98 ? -9.566 5.951 14.895 1.00 89.38 98 SER A N 1
ATOM 775 C CA . SER A 1 98 ? -10.500 6.355 13.844 1.00 89.38 98 SER A CA 1
ATOM 776 C C . SER A 1 98 ? -9.878 6.120 12.473 1.00 89.38 98 SER A C 1
ATOM 778 O O . SER A 1 98 ? -8.807 6.644 12.152 1.00 89.38 98 SER A O 1
ATOM 780 N N . LEU A 1 99 ? -10.598 5.359 11.661 1.00 85.88 99 LEU A N 1
ATOM 781 C CA . LEU A 1 99 ? -10.329 5.124 10.260 1.00 85.88 99 LEU A CA 1
ATOM 782 C C . LEU A 1 99 ? -11.185 6.098 9.443 1.00 85.88 99 LEU A C 1
ATOM 784 O O . LEU A 1 99 ? -12.179 5.734 8.838 1.00 85.88 99 LEU A O 1
ATOM 788 N N . GLY A 1 100 ? -10.830 7.381 9.431 1.00 84.50 100 GLY A N 1
ATOM 789 C CA . GLY A 1 100 ? -11.431 8.314 8.476 1.00 84.50 100 GLY A CA 1
ATOM 790 C C . GLY A 1 100 ? -11.134 7.883 7.035 1.00 84.50 100 GLY A C 1
ATOM 791 O O . GLY A 1 100 ? -9.972 7.910 6.621 1.00 84.50 100 GLY A O 1
ATOM 792 N N . GLU A 1 101 ? -12.170 7.521 6.274 1.00 79.88 101 GLU A N 1
ATOM 793 C CA . GLU A 1 101 ? -12.074 7.015 4.895 1.00 79.88 101 GLU A CA 1
ATOM 794 C C . GLU A 1 101 ? -11.213 7.926 4.007 1.00 79.88 101 GLU A C 1
ATOM 796 O O . GLU A 1 101 ? -10.247 7.484 3.387 1.00 79.88 101 GLU A O 1
ATOM 801 N N . LEU A 1 102 ? -11.456 9.240 4.051 1.00 83.50 102 LEU A N 1
ATOM 802 C CA . LEU A 1 102 ? -10.728 10.232 3.251 1.00 83.50 102 LEU A CA 1
ATOM 803 C C . LEU A 1 102 ? -9.202 10.205 3.432 1.00 83.50 102 LEU A C 1
ATOM 805 O O . LEU A 1 102 ? -8.487 10.666 2.541 1.00 83.50 102 LEU A O 1
ATOM 809 N N . ILE A 1 103 ? -8.703 9.700 4.563 1.00 87.00 103 ILE A N 1
ATOM 810 C CA . ILE A 1 103 ? -7.272 9.623 4.870 1.00 87.00 103 ILE A CA 1
ATOM 811 C C . ILE A 1 103 ? -6.784 8.182 4.735 1.00 87.00 103 ILE A C 1
ATOM 813 O O . ILE A 1 103 ? -5.824 7.919 4.011 1.00 87.00 103 ILE A O 1
ATOM 817 N N . TRP A 1 104 ? -7.418 7.253 5.447 1.00 89.25 104 TRP A N 1
ATOM 818 C CA . TRP A 1 104 ? -6.910 5.893 5.588 1.00 89.25 104 TRP A CA 1
ATOM 819 C C . TRP A 1 104 ? -7.197 5.028 4.371 1.00 89.25 104 TRP A C 1
ATOM 821 O O . TRP A 1 104 ? -6.278 4.342 3.930 1.00 89.25 104 TRP A O 1
ATOM 831 N N . PHE A 1 105 ? -8.383 5.132 3.763 1.00 89.12 105 PHE A N 1
ATOM 832 C CA . PHE A 1 105 ? -8.698 4.375 2.551 1.00 89.12 105 PHE A CA 1
ATOM 833 C C . PHE A 1 105 ? -7.764 4.776 1.409 1.00 89.12 105 PHE A C 1
ATOM 835 O O . PHE A 1 105 ? -7.116 3.923 0.810 1.00 89.12 105 PHE A O 1
ATOM 842 N N . LYS A 1 106 ? -7.594 6.084 1.171 1.00 90.38 106 LYS A N 1
ATOM 843 C CA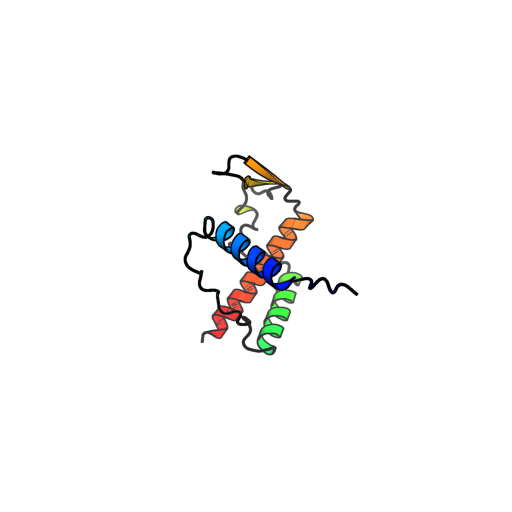 . LYS A 1 106 ? -6.694 6.588 0.117 1.00 90.38 106 LYS A CA 1
ATOM 844 C C . LYS A 1 106 ? -5.255 6.111 0.310 1.00 90.38 106 LYS A C 1
ATOM 846 O O . LYS A 1 106 ? -4.601 5.704 -0.646 1.00 90.38 106 LYS A O 1
ATOM 851 N N . ARG A 1 107 ? -4.760 6.133 1.552 1.00 92.19 107 ARG A N 1
ATOM 852 C CA . ARG A 1 107 ? -3.409 5.655 1.887 1.00 92.19 107 ARG A CA 1
ATOM 853 C C . ARG A 1 107 ? -3.274 4.145 1.730 1.00 92.19 107 ARG A C 1
ATOM 855 O O . ARG A 1 107 ? -2.257 3.688 1.216 1.00 92.19 107 ARG A O 1
ATOM 862 N N . ALA A 1 108 ? -4.273 3.384 2.170 1.00 91.75 108 ALA A N 1
ATOM 863 C CA . ALA A 1 108 ? -4.284 1.935 2.036 1.00 91.75 108 ALA A CA 1
ATOM 864 C C . ALA A 1 108 ? -4.321 1.532 0.556 1.00 91.75 108 ALA A C 1
ATOM 866 O O . ALA A 1 108 ? -3.480 0.748 0.127 1.00 91.75 108 ALA A O 1
ATOM 867 N N . LYS A 1 109 ? -5.189 2.167 -0.242 1.00 93.38 109 LYS A N 1
ATOM 868 C CA . LYS A 1 109 ? -5.259 1.985 -1.696 1.00 93.38 109 LYS A CA 1
ATOM 869 C C . LYS A 1 109 ? -3.924 2.267 -2.370 1.00 93.38 109 LYS A C 1
ATOM 871 O O . LYS A 1 109 ? -3.404 1.379 -3.037 1.00 93.38 109 LYS A O 1
ATOM 876 N N . LEU A 1 110 ? -3.319 3.427 -2.114 1.00 95.25 110 LEU A N 1
ATOM 877 C CA . LEU A 1 110 ? -2.009 3.775 -2.671 1.00 95.25 110 LEU A CA 1
ATOM 878 C C . LEU A 1 110 ? -0.929 2.752 -2.297 1.00 95.25 110 LEU A C 1
ATOM 880 O O . LEU A 1 110 ? -0.130 2.339 -3.137 1.00 95.25 110 LEU A O 1
ATOM 884 N N . ARG A 1 111 ? -0.907 2.314 -1.033 1.00 94.94 111 ARG A N 1
ATOM 885 C CA . ARG A 1 111 ? 0.046 1.305 -0.564 1.00 94.94 111 ARG A CA 1
ATOM 886 C C . ARG A 1 111 ? -0.143 -0.022 -1.297 1.00 94.94 111 ARG A C 1
ATOM 888 O O . ARG A 1 111 ? 0.841 -0.628 -1.707 1.00 94.94 111 ARG A O 1
ATOM 895 N N . CYS A 1 112 ? -1.382 -0.464 -1.465 1.00 95.50 112 CYS A N 1
ATOM 896 C CA . CYS A 1 112 ? -1.705 -1.696 -2.173 1.00 95.50 112 CYS A CA 1
ATOM 897 C C . CYS A 1 112 ? -1.371 -1.604 -3.664 1.00 95.50 112 CYS A C 1
ATOM 899 O O . CYS A 1 112 ? -0.766 -2.530 -4.198 1.00 95.50 112 CYS A O 1
ATOM 901 N N . GLN A 1 113 ? -1.674 -0.477 -4.315 1.00 95.81 113 GLN A N 1
ATOM 902 C CA . GLN A 1 113 ? -1.290 -0.216 -5.705 1.00 95.81 113 GLN A CA 1
ATOM 903 C C . GLN A 1 113 ? 0.232 -0.325 -5.868 1.00 95.81 113 GLN A C 1
ATOM 905 O O . GLN A 1 113 ? 0.713 -1.088 -6.702 1.00 95.81 113 GLN A O 1
ATOM 910 N N . ALA A 1 114 ? 0.997 0.352 -5.007 1.00 95.44 114 ALA A N 1
ATOM 911 C CA . ALA A 1 114 ? 2.455 0.296 -5.035 1.00 95.44 114 ALA A CA 1
ATOM 912 C C . ALA A 1 114 ? 2.999 -1.121 -4.801 1.00 95.44 114 ALA A C 1
ATOM 914 O O . ALA A 1 114 ? 3.925 -1.537 -5.495 1.00 95.44 114 ALA A O 1
ATOM 915 N N . LEU A 1 115 ? 2.426 -1.874 -3.855 1.00 93.69 115 LEU A N 1
ATOM 916 C CA . LEU A 1 115 ? 2.840 -3.250 -3.576 1.00 93.69 115 LEU A CA 1
ATOM 917 C C . LEU A 1 115 ? 2.587 -4.178 -4.763 1.00 93.69 115 LEU A C 1
ATOM 919 O O . LEU A 1 115 ? 3.490 -4.920 -5.129 1.00 93.69 115 LEU A O 1
ATOM 923 N N . VAL A 1 116 ? 1.409 -4.116 -5.387 1.00 93.19 116 VAL A N 1
ATOM 924 C CA . VAL A 1 116 ? 1.078 -4.969 -6.540 1.00 93.19 116 VAL A CA 1
ATOM 925 C C . VAL A 1 116 ? 1.976 -4.660 -7.733 1.00 93.19 116 VAL A C 1
ATOM 927 O O . VAL A 1 116 ? 2.538 -5.584 -8.324 1.00 93.19 116 VAL A O 1
ATOM 930 N N . VAL A 1 117 ? 2.182 -3.376 -8.044 1.00 94.12 117 VAL A N 1
ATOM 931 C CA . VAL A 1 117 ? 3.105 -2.972 -9.113 1.00 94.12 117 VAL A CA 1
ATOM 932 C C . VAL A 1 117 ? 4.519 -3.457 -8.785 1.00 94.12 117 VAL A C 1
ATOM 934 O O . VAL A 1 117 ? 5.153 -4.103 -9.614 1.00 94.12 117 VAL A O 1
ATOM 937 N N . LEU A 1 118 ? 5.009 -3.249 -7.560 1.00 92.94 118 LEU A N 1
ATOM 938 C CA . LEU A 1 118 ? 6.340 -3.711 -7.156 1.00 92.94 118 LEU A CA 1
ATOM 939 C C . LEU A 1 118 ? 6.483 -5.237 -7.258 1.00 92.94 118 LEU A C 1
ATOM 941 O O . LEU A 1 118 ? 7.499 -5.728 -7.749 1.00 92.94 118 LEU A O 1
ATOM 945 N N . SER A 1 119 ? 5.474 -5.994 -6.824 1.00 90.75 119 SER A N 1
ATOM 946 C CA . SER A 1 119 ? 5.451 -7.454 -6.923 1.00 90.75 119 SER A CA 1
ATOM 947 C C . SER A 1 119 ? 5.558 -7.936 -8.367 1.00 90.75 119 SER A C 1
ATOM 949 O O . SER A 1 119 ? 6.275 -8.904 -8.613 1.00 90.75 119 SER A O 1
ATOM 951 N N . TYR A 1 120 ? 4.916 -7.247 -9.314 1.00 88.56 120 TYR A N 1
ATOM 952 C CA . TYR A 1 120 ? 5.038 -7.549 -10.739 1.00 88.56 120 TYR A CA 1
ATOM 953 C C . TYR A 1 120 ? 6.487 -7.400 -11.230 1.00 88.56 120 TYR A C 1
ATOM 955 O O . TYR A 1 120 ? 7.043 -8.335 -11.803 1.00 88.56 120 TYR A O 1
ATOM 963 N N . PHE A 1 121 ? 7.149 -6.281 -10.918 1.00 85.56 121 PHE A N 1
ATOM 964 C CA . PHE A 1 121 ? 8.551 -6.056 -11.302 1.00 85.56 121 PHE A CA 1
ATOM 965 C C . PHE A 1 121 ? 9.523 -7.036 -10.625 1.00 85.56 121 PHE A C 1
ATOM 967 O O . PHE A 1 121 ? 10.470 -7.512 -11.251 1.00 85.56 121 PHE A O 1
ATOM 974 N N . LEU A 1 122 ? 9.279 -7.385 -9.358 1.00 84.50 122 LEU A N 1
ATOM 975 C CA . LEU A 1 122 ? 10.088 -8.361 -8.620 1.00 84.50 122 LEU A CA 1
ATOM 976 C C . LEU A 1 122 ? 9.869 -9.811 -9.072 1.00 84.50 122 LEU A C 1
ATOM 978 O O . LEU A 1 122 ? 10.713 -10.664 -8.788 1.00 84.50 122 LEU A O 1
ATOM 982 N N . ALA A 1 123 ? 8.735 -10.121 -9.699 1.00 83.25 123 ALA A N 1
ATOM 983 C CA . ALA A 1 123 ? 8.489 -11.417 -10.323 1.00 83.25 123 ALA A CA 1
ATOM 984 C C . ALA A 1 123 ? 9.137 -11.483 -11.713 1.00 83.25 123 ALA A C 1
ATOM 986 O O . ALA A 1 123 ? 9.845 -12.443 -11.997 1.00 83.25 123 ALA A O 1
ATOM 987 N N . ALA A 1 124 ? 8.974 -10.433 -12.524 1.00 67.31 124 ALA A N 1
ATOM 988 C CA . ALA A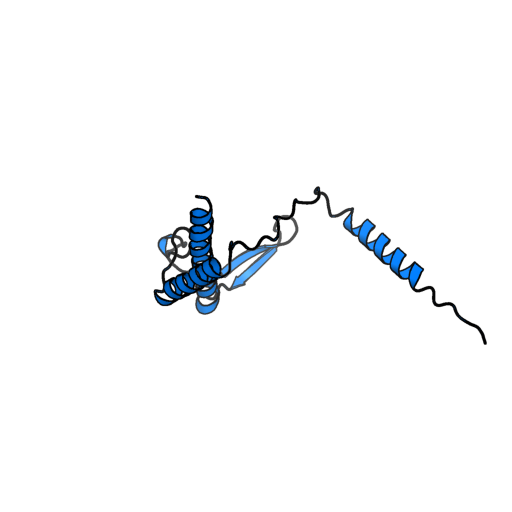 1 124 ? 9.515 -10.350 -13.880 1.00 67.31 124 ALA A CA 1
ATOM 989 C C . ALA A 1 124 ? 11.056 -10.329 -13.936 1.00 67.31 124 ALA A C 1
ATOM 991 O O . ALA A 1 124 ? 11.644 -10.797 -14.900 1.00 67.31 124 ALA A O 1
ATOM 992 N N . GLY A 1 125 ? 11.734 -9.814 -12.903 1.00 61.66 125 GLY A N 1
ATOM 993 C CA . GLY A 1 125 ? 13.203 -9.766 -12.841 1.00 61.66 125 GLY A CA 1
ATOM 994 C C . GLY A 1 125 ? 13.905 -11.070 -12.431 1.00 61.66 125 GLY A C 1
ATOM 995 O O . GLY A 1 125 ? 15.093 -11.021 -12.111 1.00 61.66 125 GLY A O 1
ATOM 996 N N . ARG A 1 126 ? 13.191 -12.204 -12.343 1.00 58.22 126 ARG A N 1
ATOM 997 C CA . ARG A 1 126 ? 13.746 -13.521 -11.953 1.00 58.22 126 ARG A CA 1
ATOM 998 C C . ARG A 1 126 ? 13.848 -14.528 -13.106 1.00 58.22 126 ARG A C 1
ATOM 1000 O O . ARG A 1 126 ? 14.198 -15.679 -12.843 1.00 58.22 126 ARG A O 1
ATOM 1007 N N . GLU A 1 127 ? 13.540 -14.108 -14.327 1.00 46.75 127 GLU A N 1
ATOM 1008 C CA . GLU A 1 127 ? 13.740 -14.870 -15.571 1.00 46.75 127 GLU A CA 1
ATOM 1009 C C . GLU A 1 127 ? 15.053 -14.459 -16.251 1.00 46.75 127 GLU A C 1
ATOM 1011 O O . GLU A 1 127 ? 15.724 -15.358 -16.806 1.00 46.75 127 GLU A O 1
#

Radius of gyration: 24.55 Å; chains: 1; bounding box: 68×41×56 Å

pLDDT: mean 81.35, std 13.44, range [40.09, 97.75]

Organism: NCBI:txid1912936

Foldseek 3Di:
DDDDPPPPVVVVVVVVVVVVVVVVVVPPDDPDPDPPPDDLDPDPVLVVVLVVQLVVCVVVVDQDPPLCLALVSDDVSDDDQWDWDQDDDVSPDTDIDGDDCVPNSSVSRSVVSSVVSSVVSSVVVPD